Protein AF-A0A521YNW4-F1 (afdb_monomer_lite)

Foldseek 3Di:
DDDDDFPPCLVVPDDCQVQCLDVVSVLVCLVVLLVVLVVCVVVVHQEAEADDLLCRCQVVSVVNHPHHYHYPNLVVLVVVVVVDQADEAEGADPSVQVSVCVSCVVSVNNNRYQGHFYFPDHPVCVPPPVVNRVVRVVVSRVVSPPPPVVPPDPDPDDDDDDDD

Secondary structure (DSSP, 8-state):
-----PPTTTTTTS-HHHHTTSHHHHHHHHHHHHHHHHHHHHTT-S-EEE--TT-TTHHHHHHH-SS-EEEHHHHHHHHHHHH-S-B--EESSTTHHHHHHHHHHHTT-TTTBPPPEEPSS-GGGTTT-HHHHHHHHHHHHHHHTS-GGGGT------------

Radius of gyration: 19.33 Å; chains: 1; bounding box: 38×30×69 Å

Structure (mmCIF, N/CA/C/O backbone):
data_AF-A0A521YNW4-F1
#
_entry.id   AF-A0A521YNW4-F1
#
loop_
_atom_site.group_PDB
_atom_site.id
_atom_site.type_symbol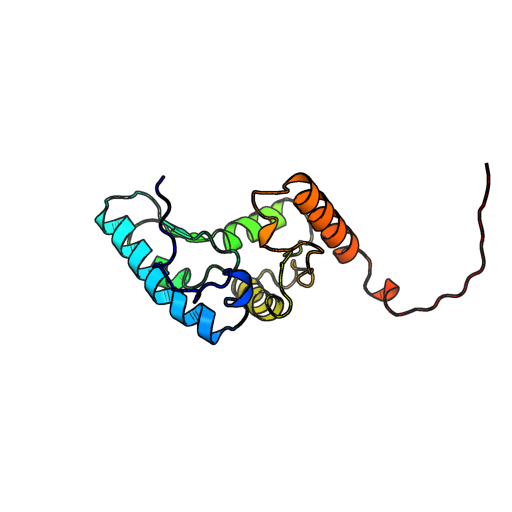
_atom_site.label_atom_id
_atom_site.label_alt_id
_atom_site.label_comp_id
_atom_site.label_asym_id
_atom_site.label_entity_id
_atom_site.label_seq_id
_atom_site.pdbx_PDB_ins_code
_atom_site.Cartn_x
_atom_site.Cartn_y
_atom_site.Cartn_z
_atom_site.occupancy
_atom_site.B_iso_or_equiv
_atom_site.auth_seq_id
_atom_site.auth_comp_id
_atom_site.auth_asym_id
_atom_site.auth_atom_id
_atom_site.pdbx_PDB_model_num
ATOM 1 N N . MET A 1 1 ? 1.686 -19.230 -10.257 1.00 80.75 1 MET A N 1
ATOM 2 C CA . MET A 1 1 ? 1.946 -17.918 -9.631 1.00 80.75 1 MET A CA 1
ATOM 3 C C . MET A 1 1 ? 3.446 -17.736 -9.581 1.00 80.75 1 MET A C 1
ATOM 5 O O . MET A 1 1 ? 4.117 -18.589 -9.013 1.00 80.75 1 MET A O 1
ATOM 9 N N . GLU A 1 2 ? 3.948 -16.686 -10.218 1.00 90.81 2 GLU A N 1
ATOM 10 C CA . GLU A 1 2 ? 5.370 -16.340 -10.241 1.00 90.81 2 GLU A CA 1
ATOM 11 C C . GLU A 1 2 ? 5.574 -15.026 -9.477 1.00 90.81 2 GLU A C 1
ATOM 13 O O . GLU A 1 2 ? 4.693 -14.165 -9.475 1.00 90.81 2 GLU A O 1
ATOM 18 N N . PHE A 1 3 ? 6.700 -14.899 -8.774 1.00 90.00 3 PHE A N 1
ATOM 19 C CA . PHE A 1 3 ? 7.019 -13.718 -7.977 1.00 90.00 3 PHE A CA 1
ATOM 20 C C . PHE A 1 3 ? 8.121 -12.914 -8.657 1.00 90.00 3 PHE A C 1
ATOM 22 O O . PHE A 1 3 ? 9.259 -13.369 -8.749 1.00 90.00 3 PHE A O 1
ATOM 29 N N . PHE A 1 4 ? 7.789 -11.689 -9.058 1.00 90.06 4 PHE A N 1
ATOM 30 C CA . PHE A 1 4 ? 8.745 -10.737 -9.613 1.00 90.06 4 PHE A CA 1
ATOM 31 C C . PHE A 1 4 ? 9.084 -9.682 -8.563 1.00 90.06 4 PHE A C 1
ATOM 33 O O . PHE A 1 4 ? 8.250 -8.858 -8.185 1.00 90.06 4 PHE A O 1
ATOM 40 N N . GLY A 1 5 ? 10.311 -9.753 -8.049 1.00 88.50 5 GLY A N 1
ATOM 41 C CA . GLY A 1 5 ? 10.839 -8.783 -7.098 1.00 88.50 5 GLY A CA 1
ATOM 42 C C . GLY A 1 5 ? 11.343 -7.507 -7.771 1.00 88.50 5 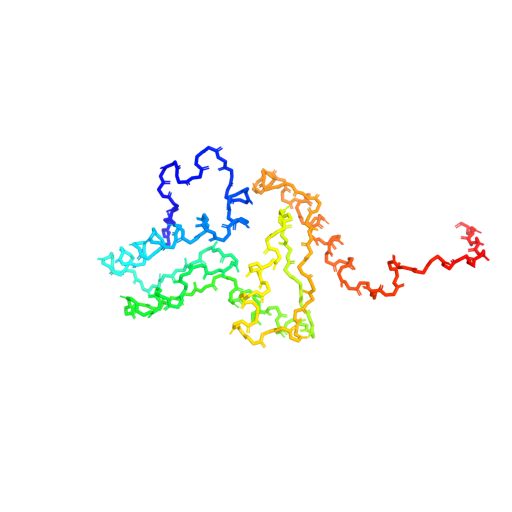GLY A C 1
ATOM 43 O O . GLY A 1 5 ? 11.190 -7.297 -8.976 1.00 88.50 5 GLY A O 1
ATOM 44 N N . MET A 1 6 ? 11.985 -6.659 -6.970 1.00 90.69 6 MET A N 1
ATOM 45 C CA . MET A 1 6 ? 12.767 -5.551 -7.511 1.00 90.69 6 MET A CA 1
ATOM 46 C C . MET A 1 6 ? 14.059 -6.042 -8.161 1.00 90.69 6 MET A C 1
ATOM 48 O O . MET A 1 6 ? 14.580 -7.079 -7.738 1.00 90.69 6 MET A O 1
ATOM 52 N N . PRO A 1 7 ? 14.579 -5.312 -9.168 1.00 89.19 7 PRO A N 1
ATOM 53 C CA . PRO A 1 7 ? 15.899 -5.575 -9.718 1.00 89.19 7 PRO A CA 1
ATOM 54 C C . PRO A 1 7 ? 16.967 -5.710 -8.630 1.00 89.19 7 PRO A C 1
ATOM 56 O O . PRO A 1 7 ? 16.877 -5.145 -7.534 1.00 89.19 7 PRO A O 1
ATOM 59 N N . GLU A 1 8 ? 18.011 -6.469 -8.938 1.00 87.31 8 GLU A N 1
ATOM 60 C CA . GLU A 1 8 ? 19.111 -6.643 -8.002 1.00 87.31 8 GLU A CA 1
ATOM 61 C C . GLU A 1 8 ? 19.770 -5.292 -7.690 1.00 87.31 8 GLU A C 1
ATOM 63 O O . GLU A 1 8 ? 19.963 -4.444 -8.561 1.00 87.31 8 GLU A O 1
ATOM 68 N N . GLY A 1 9 ? 20.077 -5.064 -6.413 1.00 86.81 9 GLY A N 1
ATOM 69 C CA . GLY A 1 9 ? 20.692 -3.818 -5.963 1.00 86.81 9 GLY A CA 1
ATOM 70 C C . GLY A 1 9 ? 19.744 -2.622 -5.828 1.00 86.81 9 GLY A C 1
ATOM 71 O O . GLY A 1 9 ? 20.199 -1.593 -5.331 1.00 86.81 9 GLY A O 1
ATOM 72 N N . SER A 1 10 ? 18.444 -2.734 -6.147 1.00 86.50 10 SER A N 1
ATOM 73 C CA . SER A 1 10 ? 17.484 -1.616 -6.017 1.00 86.50 10 SER A CA 1
ATOM 74 C C . SER A 1 10 ? 17.455 -0.975 -4.625 1.00 86.50 10 SER A C 1
ATOM 76 O O . SER A 1 10 ? 17.204 0.218 -4.497 1.00 86.50 10 SER A O 1
ATOM 78 N N . TYR A 1 11 ? 17.770 -1.738 -3.577 1.00 88.00 11 TYR A N 1
ATOM 79 C CA . TYR A 1 11 ? 17.797 -1.247 -2.197 1.00 88.00 11 TYR A CA 1
ATOM 80 C C . TYR A 1 11 ? 19.207 -0.938 -1.663 1.00 88.00 11 TYR A C 1
ATOM 82 O O . TYR A 1 11 ? 19.368 -0.626 -0.484 1.00 88.00 11 TYR A O 1
ATOM 90 N N . GLY A 1 12 ? 20.252 -1.032 -2.494 1.00 86.44 12 GLY A N 1
ATOM 91 C CA . GLY A 1 12 ? 21.630 -0.708 -2.103 1.00 86.44 12 GLY A CA 1
ATOM 92 C C . GLY A 1 12 ? 22.133 -1.496 -0.886 1.00 86.44 12 GLY A C 1
ATOM 93 O O . GLY A 1 12 ? 22.759 -0.920 -0.000 1.00 86.44 12 GLY A O 1
ATOM 94 N N . GLY A 1 13 ? 21.789 -2.786 -0.799 1.00 84.81 13 GLY A N 1
ATOM 95 C CA . GLY A 1 13 ? 22.158 -3.674 0.313 1.00 84.81 13 GLY A CA 1
ATOM 96 C C . GLY A 1 13 ? 21.328 -3.511 1.592 1.00 84.81 13 GLY A C 1
ATOM 97 O O . GLY A 1 13 ? 21.561 -4.233 2.558 1.00 84.81 13 GLY A O 1
ATOM 98 N N . ARG A 1 14 ? 20.357 -2.590 1.614 1.00 86.12 14 ARG A N 1
ATOM 99 C CA . ARG A 1 14 ? 19.411 -2.415 2.725 1.00 86.12 14 ARG A CA 1
ATOM 100 C C . ARG A 1 14 ? 18.148 -3.241 2.518 1.00 86.12 14 ARG A C 1
ATOM 102 O O . ARG A 1 14 ? 17.863 -3.706 1.414 1.00 86.12 14 ARG A O 1
ATOM 109 N N . VAL A 1 15 ? 17.374 -3.408 3.587 1.00 85.31 15 VAL A N 1
ATOM 110 C CA . VAL A 1 15 ? 16.046 -4.016 3.485 1.00 85.31 15 VAL A CA 1
ATOM 111 C C . VAL A 1 15 ? 15.031 -2.992 2.963 1.00 85.31 15 VAL A C 1
ATOM 113 O O . VAL A 1 15 ? 15.197 -1.792 3.202 1.00 85.31 15 VAL A O 1
ATOM 116 N N . PRO A 1 16 ? 13.955 -3.431 2.281 1.00 86.38 16 PRO A N 1
ATOM 117 C CA . PRO A 1 16 ? 12.948 -2.523 1.737 1.00 86.38 16 PRO A CA 1
ATOM 118 C C . PRO A 1 16 ? 12.403 -1.544 2.780 1.00 86.38 16 PRO A C 1
ATOM 120 O O . PRO A 1 16 ? 12.248 -0.363 2.484 1.00 86.38 16 PRO A O 1
ATOM 123 N N . SER A 1 17 ? 12.177 -2.003 4.016 1.00 84.56 17 SER A N 1
ATOM 124 C CA . SER A 1 17 ? 11.647 -1.173 5.102 1.00 84.56 17 SER A CA 1
ATOM 125 C C . SER A 1 17 ? 12.498 0.054 5.421 1.00 84.56 17 SER A C 1
ATOM 127 O O . SER A 1 17 ? 11.946 1.043 5.881 1.00 84.56 17 SER A O 1
ATOM 129 N N . ASP A 1 18 ? 13.805 0.023 5.160 1.00 86.44 18 ASP A N 1
ATOM 130 C CA . ASP A 1 18 ? 14.713 1.127 5.497 1.00 86.44 18 ASP A CA 1
ATOM 131 C C . ASP A 1 18 ? 14.714 2.229 4.435 1.00 86.44 18 ASP A C 1
ATOM 133 O O . ASP A 1 18 ? 15.183 3.340 4.676 1.00 86.44 18 ASP A O 1
ATOM 137 N N . VAL A 1 19 ? 14.233 1.915 3.232 1.00 88.38 19 VAL A N 1
ATOM 138 C CA . VAL A 1 19 ? 14.325 2.798 2.064 1.00 88.38 19 VAL A CA 1
ATOM 139 C C . VAL A 1 19 ? 12.958 3.277 1.602 1.00 88.38 19 VAL A C 1
ATOM 141 O O . VAL A 1 19 ? 12.817 4.440 1.232 1.00 88.38 19 VAL A O 1
ATOM 144 N N . VAL A 1 20 ? 11.928 2.429 1.679 1.00 86.94 20 VAL A N 1
ATOM 145 C CA . VAL A 1 20 ? 10.573 2.783 1.224 1.00 86.94 20 VAL A CA 1
ATOM 146 C C . VAL A 1 20 ? 9.853 3.750 2.164 1.00 86.94 20 VAL A C 1
ATOM 148 O O . VAL A 1 20 ? 8.797 4.246 1.800 1.00 86.94 20 VAL A O 1
ATOM 151 N N . ILE A 1 21 ? 10.423 4.060 3.335 1.00 89.44 21 ILE A N 1
ATOM 152 C CA . ILE A 1 21 ? 9.948 5.143 4.216 1.00 89.44 21 ILE A CA 1
ATOM 153 C C . ILE A 1 21 ? 10.191 6.538 3.633 1.00 89.44 21 ILE A C 1
ATOM 155 O O . ILE A 1 21 ? 9.587 7.503 4.087 1.00 89.44 21 ILE A O 1
ATOM 159 N N . TYR A 1 22 ? 11.081 6.663 2.644 1.00 90.06 22 TYR A N 1
ATOM 160 C CA . TYR A 1 22 ? 11.347 7.923 1.964 1.00 90.06 22 TYR A CA 1
ATOM 161 C C . TYR A 1 22 ? 10.497 7.994 0.689 1.00 90.06 22 TYR A C 1
ATOM 163 O O . TYR A 1 22 ? 10.766 7.234 -0.247 1.00 90.06 22 TYR A O 1
ATOM 171 N N . PRO A 1 23 ? 9.524 8.923 0.583 1.00 88.19 23 PRO A N 1
ATOM 172 C CA . PRO A 1 23 ? 8.616 8.991 -0.565 1.00 88.19 23 PRO A CA 1
ATOM 173 C C . PRO A 1 23 ? 9.326 9.089 -1.918 1.00 88.19 23 PRO A C 1
ATOM 175 O O . PRO A 1 23 ? 8.896 8.465 -2.883 1.00 88.19 23 PRO A O 1
ATOM 178 N N . TYR A 1 24 ? 10.442 9.822 -1.971 1.00 89.56 24 TYR A N 1
ATOM 179 C CA . TYR A 1 24 ? 11.274 9.924 -3.170 1.00 89.56 24 TYR A CA 1
ATOM 180 C C . TYR A 1 24 ? 11.883 8.577 -3.578 1.00 89.56 24 TYR A C 1
ATOM 182 O O . TYR A 1 24 ? 11.832 8.209 -4.742 1.00 89.56 24 TYR A O 1
ATOM 190 N N . LEU A 1 25 ? 12.437 7.805 -2.638 1.00 89.25 25 LEU A N 1
ATOM 191 C CA . LEU A 1 25 ? 13.017 6.500 -2.974 1.00 89.25 25 LEU A CA 1
ATOM 192 C C . LEU A 1 25 ? 11.932 5.481 -3.328 1.00 89.25 25 LEU A C 1
ATOM 194 O O . LEU A 1 25 ? 12.118 4.674 -4.233 1.00 89.25 25 LEU A O 1
ATOM 198 N N . ALA A 1 26 ? 10.781 5.531 -2.657 1.00 89.06 26 ALA A N 1
ATOM 199 C CA . ALA A 1 26 ? 9.653 4.677 -3.003 1.00 89.06 26 ALA A CA 1
ATOM 200 C C . ALA A 1 26 ? 9.105 4.966 -4.409 1.00 89.06 26 ALA A C 1
ATOM 202 O O . ALA A 1 26 ? 8.739 4.022 -5.108 1.00 89.06 26 ALA A O 1
ATOM 203 N N . SER A 1 27 ? 9.083 6.231 -4.850 1.00 90.19 27 SER A N 1
ATOM 204 C CA . SER A 1 27 ? 8.612 6.575 -6.197 1.00 90.19 27 SER A CA 1
ATOM 205 C C . SER A 1 27 ? 9.543 6.061 -7.299 1.00 90.19 27 SER A C 1
ATOM 207 O O . SER A 1 27 ? 9.057 5.685 -8.363 1.00 90.19 27 SER A O 1
ATOM 209 N N . LEU A 1 28 ? 10.851 5.947 -7.040 1.00 90.56 28 LEU A N 1
ATOM 210 C CA . LEU A 1 28 ? 11.797 5.337 -7.986 1.00 90.56 28 LEU A CA 1
ATOM 211 C C . LEU A 1 28 ? 11.480 3.858 -8.259 1.00 90.56 28 LEU A C 1
ATOM 213 O O . LEU A 1 28 ? 11.703 3.379 -9.368 1.00 90.56 28 LEU A O 1
ATOM 217 N N . HIS A 1 29 ? 10.917 3.139 -7.283 1.00 91.25 29 HIS A N 1
ATOM 218 C CA . HIS A 1 29 ? 10.536 1.734 -7.451 1.00 91.25 29 HIS A CA 1
ATOM 219 C C . HIS A 1 29 ? 9.266 1.543 -8.290 1.00 91.25 29 HIS A C 1
ATOM 221 O O . HIS A 1 29 ? 9.042 0.446 -8.799 1.00 91.25 29 HIS A O 1
ATOM 227 N N . VAL A 1 30 ? 8.446 2.588 -8.463 1.00 94.75 30 VAL A N 1
ATOM 228 C CA . VAL A 1 30 ? 7.183 2.500 -9.216 1.00 94.75 30 VAL A CA 1
ATOM 229 C C . VAL A 1 30 ? 7.435 2.040 -10.647 1.00 94.75 30 VAL A C 1
ATOM 231 O O . VAL A 1 30 ? 6.731 1.158 -11.119 1.00 94.75 30 VAL A O 1
ATOM 234 N N . GLN A 1 31 ? 8.470 2.555 -11.315 1.00 93.75 31 GLN A N 1
ATOM 235 C CA . GLN A 1 31 ? 8.775 2.167 -12.698 1.00 93.75 31 GLN A CA 1
ATOM 236 C C . GLN A 1 31 ? 9.013 0.660 -12.832 1.00 93.75 31 GLN A C 1
ATOM 238 O O . GLN A 1 31 ? 8.391 0.013 -13.664 1.00 93.75 31 GLN A O 1
ATOM 243 N N . SER A 1 32 ? 9.810 0.067 -11.939 1.00 95.00 32 SER A N 1
ATOM 244 C CA . SER A 1 32 ? 10.049 -1.379 -11.965 1.00 95.00 32 SER A CA 1
ATOM 245 C C . SER A 1 32 ? 8.795 -2.206 -11.650 1.00 95.00 32 SER A C 1
ATOM 247 O O . SER A 1 32 ? 8.672 -3.334 -12.120 1.00 95.00 32 SER A O 1
ATOM 249 N N . ILE A 1 33 ? 7.852 -1.670 -10.869 1.00 96.25 33 ILE A N 1
ATOM 250 C CA . ILE A 1 33 ? 6.550 -2.314 -10.634 1.00 96.25 33 ILE A CA 1
ATOM 251 C C . ILE A 1 33 ? 5.699 -2.283 -11.910 1.00 96.25 33 ILE A C 1
ATOM 253 O O . ILE A 1 33 ? 5.097 -3.298 -12.255 1.00 96.25 33 ILE A O 1
ATOM 257 N N . LEU A 1 34 ? 5.679 -1.155 -12.623 1.00 97.50 34 LEU A N 1
ATOM 258 C CA . LEU A 1 34 ? 4.960 -1.009 -13.891 1.00 97.50 34 LEU A CA 1
ATOM 259 C C . LEU A 1 34 ? 5.552 -1.898 -14.991 1.00 97.50 34 LEU A C 1
ATOM 261 O O . LEU A 1 34 ? 4.805 -2.573 -15.696 1.00 97.50 34 LEU A O 1
ATOM 265 N N . ASP A 1 35 ? 6.880 -1.991 -15.071 1.00 97.19 35 ASP A N 1
ATOM 266 C CA . ASP A 1 35 ? 7.564 -2.925 -15.971 1.00 97.19 35 ASP A CA 1
ATOM 267 C C . ASP A 1 35 ? 7.165 -4.377 -15.678 1.00 97.19 35 ASP A C 1
ATOM 269 O O . ASP A 1 35 ? 6.959 -5.172 -16.595 1.00 97.19 35 ASP A O 1
ATOM 273 N N . ASN A 1 36 ? 7.026 -4.739 -14.398 1.00 96.75 36 ASN A N 1
ATOM 274 C CA . ASN A 1 36 ? 6.569 -6.070 -14.006 1.00 96.75 36 ASN A CA 1
ATOM 275 C C . ASN A 1 36 ? 5.098 -6.317 -14.384 1.00 96.75 36 ASN A C 1
ATOM 277 O O . ASN A 1 36 ? 4.767 -7.443 -14.750 1.00 96.75 36 ASN A O 1
ATOM 281 N N . ALA A 1 37 ? 4.235 -5.296 -14.348 1.00 97.88 37 ALA A N 1
ATOM 282 C CA . ALA A 1 37 ? 2.855 -5.409 -14.823 1.00 97.88 37 ALA A CA 1
ATOM 283 C C . ALA A 1 37 ? 2.805 -5.673 -16.339 1.00 97.88 37 ALA A C 1
ATOM 285 O O . ALA A 1 37 ? 2.166 -6.631 -16.770 1.00 97.88 37 ALA A O 1
ATOM 286 N N . LEU A 1 38 ? 3.555 -4.900 -17.134 1.00 98.06 38 LEU A N 1
ATOM 287 C CA . LEU A 1 38 ? 3.677 -5.098 -18.587 1.00 98.06 38 LEU A CA 1
ATOM 288 C C . LEU A 1 38 ? 4.233 -6.482 -18.936 1.00 98.06 38 LEU A C 1
ATOM 290 O O . LEU A 1 38 ? 3.755 -7.146 -19.852 1.00 98.06 38 LEU A O 1
ATOM 294 N N . ARG A 1 39 ? 5.244 -6.947 -18.191 1.00 97.44 39 ARG A N 1
ATOM 295 C CA . ARG A 1 39 ? 5.798 -8.299 -18.358 1.00 97.44 39 ARG A CA 1
ATOM 296 C C . ARG A 1 39 ? 4.778 -9.382 -18.036 1.00 97.44 39 ARG A C 1
ATOM 298 O O . ARG A 1 39 ? 4.763 -10.398 -18.723 1.00 97.44 39 ARG A O 1
ATOM 305 N N . ALA A 1 40 ? 3.951 -9.185 -17.009 1.00 97.62 40 ALA A N 1
ATOM 306 C CA . ALA A 1 40 ? 2.894 -10.129 -16.673 1.00 97.62 40 ALA A CA 1
ATOM 307 C C . ALA A 1 40 ? 1.870 -10.228 -17.817 1.00 97.62 40 ALA A C 1
ATOM 309 O O . ALA A 1 40 ? 1.552 -11.324 -18.270 1.00 97.62 40 ALA A O 1
ATOM 310 N N . GLU A 1 41 ? 1.420 -9.101 -18.359 1.00 98.06 41 GLU A N 1
ATOM 311 C CA . GLU A 1 41 ? 0.519 -9.105 -19.513 1.00 98.06 41 GLU A CA 1
ATOM 312 C C . GLU A 1 41 ? 1.152 -9.772 -20.744 1.00 98.06 41 GLU A C 1
ATOM 314 O O . GLU A 1 41 ? 0.577 -10.700 -21.313 1.00 98.06 41 GLU A O 1
ATOM 319 N N . ALA A 1 42 ? 2.376 -9.381 -21.111 1.00 97.94 42 ALA A N 1
ATOM 320 C CA . ALA A 1 42 ? 3.094 -9.968 -22.243 1.00 97.94 42 ALA A CA 1
ATOM 321 C C . ALA A 1 42 ? 3.371 -11.473 -22.065 1.00 97.94 42 ALA A C 1
ATOM 323 O O . ALA A 1 42 ? 3.460 -12.215 -23.043 1.00 97.94 42 ALA A O 1
ATOM 324 N N . GLY A 1 43 ? 3.501 -11.929 -20.817 1.00 97.06 43 GLY A N 1
ATOM 325 C CA . GLY A 1 43 ? 3.645 -13.336 -20.453 1.00 97.06 43 GLY A CA 1
ATOM 326 C C . GLY A 1 43 ? 2.340 -14.137 -20.484 1.00 97.06 43 GLY A C 1
ATOM 327 O O . GLY A 1 43 ? 2.381 -15.339 -20.233 1.00 97.06 43 GLY A O 1
ATOM 328 N N . GLY A 1 44 ? 1.198 -13.504 -20.779 1.00 97.38 44 GLY A N 1
ATOM 329 C CA . GLY A 1 44 ? -0.112 -14.156 -20.815 1.00 97.38 44 GLY A CA 1
ATOM 330 C C . GLY A 1 44 ? -0.663 -14.513 -19.432 1.00 97.38 44 GLY A C 1
ATOM 331 O O . GLY A 1 44 ? -1.414 -15.477 -19.309 1.00 97.38 44 GLY A O 1
ATOM 332 N N . TYR A 1 45 ? -0.266 -13.782 -18.386 1.00 98.12 45 TYR A N 1
ATOM 333 C CA . TYR A 1 45 ? -0.806 -13.968 -17.039 1.00 98.12 45 TYR A CA 1
ATOM 334 C C . TYR A 1 45 ? -2.238 -13.434 -16.928 1.00 98.12 45 TYR A C 1
ATOM 336 O O . TYR A 1 45 ? -2.545 -12.369 -17.448 1.00 98.12 45 TYR A O 1
ATOM 344 N N . ASP A 1 46 ? -3.097 -14.119 -16.166 1.00 98.06 46 ASP A N 1
ATOM 345 C CA . ASP A 1 46 ? -4.498 -13.704 -16.000 1.00 98.06 46 ASP A CA 1
ATOM 346 C C . ASP A 1 46 ? -4.686 -12.507 -15.052 1.00 98.06 46 ASP A C 1
ATOM 348 O O . ASP A 1 46 ? -5.700 -11.822 -15.126 1.00 98.06 46 ASP A O 1
ATOM 352 N N . VAL A 1 47 ? -3.766 -12.293 -14.102 1.00 97.50 47 VAL A N 1
ATOM 353 C CA . VAL A 1 47 ? -3.874 -11.274 -13.040 1.00 97.50 47 VAL A CA 1
ATOM 354 C C . VAL A 1 47 ? -2.482 -10.822 -12.602 1.00 97.50 47 VAL A C 1
ATOM 356 O O . VAL A 1 47 ? -1.596 -11.651 -12.381 1.00 97.50 47 VAL A O 1
ATOM 359 N N . PHE A 1 48 ? -2.317 -9.520 -12.363 1.00 98.12 48 PHE A N 1
ATOM 360 C CA . PHE A 1 48 ? -1.140 -8.953 -11.705 1.00 98.12 48 PHE A CA 1
ATOM 361 C C . PHE A 1 48 ? -1.455 -8.570 -10.248 1.00 98.12 48 PHE A C 1
ATOM 363 O O . PHE A 1 48 ? -2.368 -7.792 -9.969 1.00 98.12 48 PHE A O 1
ATOM 370 N N . ALA A 1 49 ? -0.698 -9.117 -9.294 1.00 97.38 49 ALA A N 1
ATOM 371 C CA . ALA A 1 49 ? -0.872 -8.849 -7.865 1.00 97.38 49 ALA A CA 1
ATOM 372 C C . ALA A 1 49 ? 0.312 -8.047 -7.307 1.00 97.38 49 ALA A C 1
ATOM 374 O O . ALA A 1 49 ? 1.447 -8.525 -7.274 1.00 97.38 49 ALA A O 1
ATOM 375 N N . LEU A 1 50 ? 0.041 -6.837 -6.819 1.00 96.56 50 LEU A N 1
ATOM 376 C CA . LEU A 1 50 ? 1.038 -5.936 -6.252 1.00 96.56 50 LEU A CA 1
ATOM 377 C C . LEU A 1 50 ? 1.230 -6.236 -4.758 1.00 96.56 50 LEU A C 1
ATOM 379 O O . LEU A 1 50 ? 0.344 -5.998 -3.941 1.00 96.56 50 LEU A O 1
ATOM 383 N N . GLY A 1 51 ? 2.410 -6.740 -4.392 1.00 92.81 51 GLY A N 1
ATOM 384 C CA . GLY A 1 51 ? 2.720 -7.268 -3.054 1.00 92.81 51 GLY A CA 1
ATOM 385 C C . GLY A 1 51 ? 3.210 -6.268 -1.996 1.00 92.81 51 GLY A C 1
ATOM 386 O O . GLY A 1 51 ? 3.944 -6.670 -1.097 1.00 92.81 51 GLY A O 1
ATOM 387 N N . SER A 1 52 ? 2.863 -4.982 -2.078 1.00 91.00 52 SER A N 1
ATOM 388 C CA . SER A 1 52 ? 3.290 -3.960 -1.106 1.00 91.00 52 SER A CA 1
ATOM 389 C C . SER A 1 52 ? 2.087 -3.281 -0.461 1.00 91.00 52 SER A C 1
ATOM 391 O O . SER A 1 52 ? 1.150 -2.907 -1.151 1.00 91.00 52 SER A O 1
ATOM 393 N N . VAL A 1 53 ? 2.113 -3.088 0.863 1.00 91.81 53 VAL A N 1
ATOM 394 C CA . VAL A 1 53 ? 0.968 -2.556 1.639 1.00 91.81 53 VAL A CA 1
ATOM 395 C C . VAL A 1 53 ? 0.587 -1.119 1.274 1.00 91.81 53 VAL A C 1
ATOM 397 O O . VAL A 1 53 ? -0.545 -0.699 1.492 1.00 91.81 53 VAL A O 1
ATOM 400 N N . GLN A 1 54 ? 1.524 -0.356 0.721 1.00 91.88 54 GLN A N 1
ATOM 401 C CA . GLN A 1 54 ? 1.258 1.002 0.262 1.00 91.88 54 GLN A CA 1
ATOM 402 C C . GLN A 1 54 ? 0.614 1.021 -1.139 1.00 91.88 54 GLN A C 1
ATOM 404 O O . GLN A 1 54 ? 0.069 2.042 -1.546 1.00 91.88 54 GLN A O 1
ATOM 409 N N . ASP A 1 55 ? 0.672 -0.094 -1.872 1.00 94.75 55 ASP A N 1
ATOM 410 C CA . ASP A 1 55 ? 0.295 -0.213 -3.285 1.00 94.75 55 ASP A CA 1
ATOM 411 C C . ASP A 1 55 ? 0.895 0.882 -4.205 1.00 94.75 55 ASP A C 1
ATOM 413 O O . ASP A 1 55 ? 0.159 1.579 -4.909 1.00 94.75 55 ASP A O 1
ATOM 417 N N . PRO A 1 56 ? 2.226 1.093 -4.206 1.00 94.38 56 PRO A N 1
ATOM 418 C CA . PRO A 1 56 ? 2.856 2.118 -5.036 1.00 94.38 56 PRO A CA 1
ATOM 419 C C . PRO A 1 56 ? 2.661 1.830 -6.529 1.00 94.38 56 PRO A C 1
ATOM 421 O O . PRO A 1 56 ? 3.062 0.776 -7.014 1.00 94.38 56 PRO A O 1
ATOM 424 N N . GLY A 1 57 ? 2.093 2.788 -7.264 1.00 95.44 57 GLY A N 1
ATOM 425 C CA . GLY A 1 57 ? 1.868 2.647 -8.703 1.00 95.44 57 GLY A CA 1
ATOM 426 C C . GLY A 1 57 ? 0.629 1.831 -9.078 1.00 95.44 57 GLY A C 1
ATOM 427 O O . GLY A 1 57 ? 0.531 1.389 -10.219 1.00 95.44 57 GLY A O 1
ATOM 428 N N . LEU A 1 58 ? -0.282 1.544 -8.138 1.00 97.25 58 LEU A N 1
ATOM 429 C CA . LEU A 1 58 ? -1.419 0.659 -8.404 1.00 97.25 58 LEU A CA 1
ATOM 430 C C . LEU A 1 58 ? -2.365 1.208 -9.471 1.00 97.25 58 LEU A C 1
ATOM 432 O O . LEU A 1 58 ? -2.818 0.464 -10.338 1.00 97.25 58 LEU A O 1
ATOM 436 N N . GLU A 1 59 ? -2.709 2.489 -9.384 1.00 97.19 59 GLU A N 1
ATOM 437 C CA . GLU A 1 59 ? -3.617 3.115 -10.342 1.00 97.19 59 GLU A CA 1
ATOM 438 C C . GLU A 1 59 ? -2.965 3.238 -11.717 1.00 97.19 59 GLU A C 1
ATOM 440 O O . GLU A 1 59 ? -3.613 3.000 -12.732 1.00 97.19 59 GLU A O 1
ATOM 445 N N . GLU A 1 60 ? -1.671 3.534 -11.739 1.00 97.88 60 GLU A N 1
ATOM 446 C CA . GLU A 1 60 ? -0.850 3.565 -12.938 1.00 97.88 60 GLU A CA 1
ATOM 447 C C . GLU A 1 60 ? -0.806 2.178 -13.592 1.00 97.88 60 GLU A C 1
ATOM 449 O O . GLU A 1 60 ? -1.081 2.063 -14.783 1.00 97.88 60 GLU A O 1
ATOM 454 N N . ALA A 1 61 ? -0.574 1.113 -12.818 1.00 98.12 61 ALA A N 1
ATOM 455 C CA . ALA A 1 61 ? -0.588 -0.262 -13.312 1.00 98.12 61 ALA A CA 1
ATOM 456 C C . ALA A 1 61 ? -1.954 -0.637 -13.903 1.00 98.12 61 ALA A C 1
ATOM 458 O O . ALA A 1 61 ? -2.011 -1.153 -15.012 1.00 98.12 61 ALA A O 1
ATOM 459 N N . ARG A 1 62 ? -3.058 -0.308 -13.215 1.00 98.12 62 ARG A N 1
ATOM 460 C CA . ARG A 1 62 ? -4.431 -0.528 -13.719 1.00 98.12 62 ARG A CA 1
ATOM 461 C C . ARG A 1 62 ? -4.721 0.198 -15.028 1.00 98.12 62 ARG A C 1
ATOM 463 O O . ARG A 1 62 ? -5.575 -0.247 -15.778 1.00 98.12 62 ARG A O 1
ATOM 470 N N . SER A 1 63 ? -4.074 1.337 -15.261 1.00 98.19 63 SER A N 1
ATOM 471 C CA . SER A 1 63 ? -4.227 2.094 -16.506 1.00 98.19 63 SER A CA 1
ATOM 472 C C . SER A 1 63 ? -3.332 1.596 -17.641 1.00 98.19 63 SER A C 1
ATOM 474 O O . SER A 1 63 ? -3.553 1.972 -18.788 1.00 98.19 63 SER A O 1
ATOM 476 N N . LEU A 1 64 ? -2.305 0.807 -17.316 1.00 98.12 64 LEU A N 1
ATOM 477 C CA . LEU A 1 64 ? -1.233 0.431 -18.232 1.00 98.12 64 LEU A CA 1
ATOM 478 C C . LEU A 1 64 ? -1.467 -0.922 -18.913 1.00 98.12 64 LEU A C 1
ATOM 480 O O . LEU A 1 64 ? -0.948 -1.121 -20.006 1.00 98.12 64 LEU A O 1
ATOM 484 N N . VAL A 1 65 ? -2.208 -1.829 -18.269 1.00 98.44 65 VAL A N 1
ATOM 485 C CA . VAL A 1 65 ? -2.468 -3.196 -18.749 1.00 98.44 65 VAL A CA 1
ATOM 486 C C . VAL A 1 65 ? -3.966 -3.509 -18.754 1.00 98.44 65 VAL A C 1
ATOM 488 O O . VAL A 1 65 ? -4.720 -2.964 -17.948 1.00 98.44 65 VAL A O 1
ATOM 491 N N . ASP A 1 66 ? -4.382 -4.426 -19.623 1.00 98.44 66 ASP A N 1
ATOM 492 C CA . ASP A 1 66 ? -5.758 -4.912 -19.759 1.00 98.44 66 ASP A CA 1
ATOM 493 C C . ASP A 1 66 ? -6.094 -6.022 -18.745 1.00 98.44 66 ASP A C 1
ATOM 495 O O . ASP A 1 66 ? -7.266 -6.281 -18.447 1.00 98.44 66 ASP A O 1
ATOM 499 N N . ILE A 1 67 ? -5.077 -6.686 -18.185 1.00 98.38 67 ILE A N 1
ATOM 500 C CA . ILE A 1 67 ? -5.275 -7.721 -17.164 1.00 98.38 67 ILE A CA 1
ATOM 501 C C . ILE A 1 67 ? -5.651 -7.103 -15.802 1.00 98.38 67 ILE A C 1
ATOM 503 O O . ILE A 1 67 ? -5.139 -6.046 -15.427 1.00 98.38 67 ILE A O 1
ATOM 507 N N . PRO A 1 68 ? -6.509 -7.758 -14.995 1.00 98.31 68 PRO A N 1
ATOM 508 C CA . PRO A 1 68 ? -6.838 -7.292 -13.654 1.00 98.31 68 PRO A CA 1
ATOM 509 C C . PRO A 1 68 ? -5.604 -7.058 -12.772 1.00 98.31 68 PRO A C 1
ATOM 511 O O . PRO A 1 68 ? -4.746 -7.933 -12.631 1.00 98.31 68 PRO A O 1
ATOM 514 N N . VAL A 1 69 ? -5.570 -5.902 -12.099 1.00 98.44 69 VAL A N 1
ATOM 515 C CA . VAL A 1 69 ? -4.516 -5.547 -11.137 1.00 98.44 69 VAL A CA 1
ATOM 516 C C . VAL A 1 69 ? -5.070 -5.413 -9.715 1.00 98.44 69 VAL A C 1
ATOM 518 O O . VAL A 1 69 ? -5.942 -4.578 -9.432 1.00 98.44 69 VAL A O 1
ATOM 521 N N . VAL A 1 70 ? -4.518 -6.207 -8.794 1.00 97.81 70 VAL A N 1
ATOM 522 C CA . VAL A 1 70 ? -4.927 -6.268 -7.382 1.00 97.81 70 VAL A CA 1
ATOM 523 C C . VAL A 1 70 ? -3.822 -5.729 -6.474 1.00 97.81 70 VAL A C 1
ATOM 525 O O . VAL A 1 70 ? -2.710 -6.251 -6.468 1.00 97.81 70 VAL A O 1
ATOM 528 N N . GLY A 1 71 ? -4.140 -4.710 -5.670 1.00 97.25 71 GLY A N 1
ATOM 529 C CA . GLY A 1 71 ? -3.256 -4.193 -4.623 1.00 97.25 71 GLY A CA 1
ATOM 530 C C . GLY A 1 71 ? -3.424 -4.957 -3.312 1.00 97.25 71 GLY A C 1
ATOM 531 O O . GLY A 1 71 ? -4.539 -5.070 -2.797 1.00 97.25 71 GLY A O 1
ATOM 532 N N . TYR A 1 72 ? -2.329 -5.480 -2.759 1.00 95.75 72 TYR A N 1
ATOM 533 C CA . TYR A 1 72 ? -2.330 -6.161 -1.463 1.00 95.75 72 TYR A CA 1
ATOM 534 C C . TYR A 1 72 ? -2.825 -5.254 -0.327 1.00 95.75 72 TYR A C 1
ATOM 536 O O . TYR A 1 72 ? -3.629 -5.690 0.499 1.00 95.75 72 TYR A O 1
ATOM 544 N N . GLY A 1 73 ? -2.366 -4.002 -0.280 1.00 95.94 73 GLY A N 1
ATOM 545 C CA . GLY A 1 73 ? -2.724 -3.038 0.756 1.00 95.94 73 GLY A CA 1
ATOM 546 C C . GLY A 1 73 ? -4.206 -2.689 0.741 1.00 95.94 73 GLY A C 1
ATOM 547 O O . GLY A 1 73 ? -4.891 -2.825 1.753 1.00 95.94 73 GLY A O 1
ATOM 548 N N . GLU A 1 74 ? -4.708 -2.276 -0.419 1.00 97.50 74 GLU A N 1
ATOM 549 C CA . GLU A 1 74 ? -6.115 -1.967 -0.681 1.00 97.50 74 GLU A CA 1
ATOM 550 C C . GLU A 1 74 ? -7.020 -3.138 -0.305 1.00 97.50 74 GLU A C 1
ATOM 552 O O . GLU A 1 74 ? -7.951 -2.970 0.488 1.00 97.50 74 GLU A O 1
ATOM 557 N N . ALA A 1 75 ? -6.707 -4.338 -0.804 1.00 97.88 75 ALA A N 1
ATOM 558 C CA . ALA A 1 75 ? -7.470 -5.538 -0.492 1.00 97.88 75 ALA A CA 1
ATOM 559 C C . ALA A 1 75 ? -7.472 -5.826 1.018 1.00 97.88 75 ALA A C 1
ATOM 561 O O . ALA A 1 75 ? -8.531 -6.080 1.596 1.00 97.88 75 ALA A O 1
ATOM 562 N N . ALA A 1 76 ? -6.314 -5.732 1.681 1.00 96.94 76 ALA A N 1
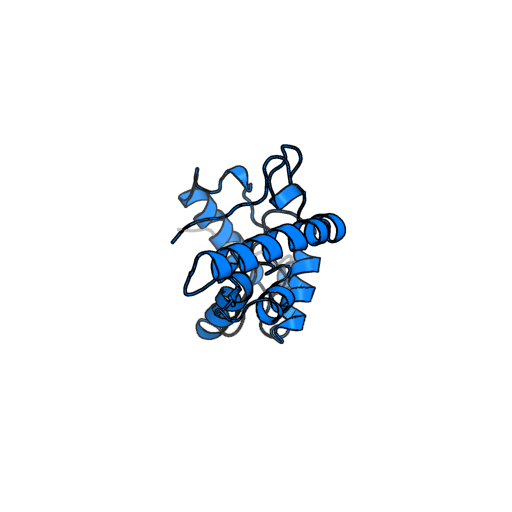ATOM 563 C CA . ALA A 1 76 ? -6.197 -5.963 3.118 1.00 96.94 76 ALA A CA 1
ATOM 564 C C . ALA A 1 76 ? -6.995 -4.941 3.945 1.00 96.94 76 ALA A C 1
ATOM 566 O O . ALA A 1 76 ? -7.663 -5.317 4.910 1.00 96.94 76 ALA A O 1
ATOM 567 N N . MET A 1 77 ? -6.967 -3.660 3.570 1.00 97.19 77 MET A N 1
ATOM 568 C CA . MET A 1 77 ? -7.702 -2.603 4.270 1.00 97.19 77 MET A CA 1
ATOM 569 C C . MET A 1 77 ? -9.218 -2.735 4.089 1.00 97.19 77 MET A C 1
ATOM 571 O O . MET A 1 77 ? -9.965 -2.620 5.067 1.00 97.19 77 MET A O 1
ATOM 575 N N . HIS A 1 78 ? -9.692 -3.047 2.879 1.00 97.12 78 HIS A N 1
ATOM 576 C CA . HIS A 1 78 ? -11.111 -3.331 2.650 1.00 97.12 78 HIS A CA 1
ATOM 577 C C . HIS A 1 78 ? -11.567 -4.583 3.395 1.00 97.12 78 HIS A C 1
ATOM 579 O O . HIS A 1 78 ? -12.610 -4.562 4.049 1.00 97.12 78 HIS A O 1
ATOM 585 N N . PHE A 1 79 ? -10.762 -5.646 3.381 1.00 97.62 79 PHE A N 1
ATOM 586 C CA . PHE A 1 79 ? -11.057 -6.855 4.139 1.00 97.62 79 PHE A CA 1
ATOM 587 C C . PHE A 1 79 ? -11.122 -6.581 5.649 1.00 97.62 79 PHE A C 1
ATOM 589 O O . PHE A 1 79 ? -12.048 -7.030 6.324 1.00 97.62 79 PHE A O 1
ATOM 596 N N . ALA A 1 80 ? -10.214 -5.762 6.190 1.00 95.94 80 ALA A N 1
ATOM 597 C CA . ALA A 1 80 ? -10.252 -5.355 7.593 1.00 95.94 80 ALA A CA 1
ATOM 598 C C . ALA A 1 80 ? -11.542 -4.592 7.955 1.00 95.94 80 ALA A C 1
ATOM 600 O O . ALA A 1 80 ? -12.060 -4.750 9.063 1.00 95.94 80 ALA A O 1
ATOM 601 N N . CYS A 1 81 ? -12.107 -3.821 7.020 1.00 95.69 81 CYS A N 1
ATOM 602 C CA . CYS A 1 81 ? -13.382 -3.126 7.214 1.00 95.69 81 CYS A CA 1
ATOM 603 C C . CYS A 1 81 ? -14.591 -4.069 7.308 1.00 95.69 81 CYS A C 1
ATOM 605 O O . CYS A 1 81 ? -15.602 -3.670 7.894 1.00 95.69 81 CYS A O 1
ATOM 607 N N . LEU A 1 82 ? -14.495 -5.290 6.769 1.00 96.38 82 LEU A N 1
ATOM 608 C CA . LEU A 1 82 ? -15.516 -6.333 6.933 1.00 96.38 82 LEU A CA 1
ATOM 609 C C . LEU A 1 82 ? -15.472 -6.960 8.333 1.00 96.38 82 LEU A C 1
ATOM 611 O O . LEU A 1 82 ? -16.492 -7.412 8.842 1.00 96.38 82 LEU A O 1
ATOM 615 N N . LEU A 1 83 ? -14.295 -6.981 8.965 1.00 95.19 83 LEU A N 1
ATOM 616 C CA . LEU A 1 83 ? -14.065 -7.665 10.239 1.00 95.19 83 LEU A CA 1
ATOM 617 C C . LEU A 1 83 ? -14.300 -6.784 11.475 1.00 95.19 83 LEU A C 1
ATOM 619 O O . LEU A 1 83 ? -14.400 -7.303 12.587 1.00 95.19 83 LEU A O 1
ATOM 623 N N . GLY A 1 84 ? -14.365 -5.460 11.324 1.00 90.94 84 GLY A N 1
ATOM 62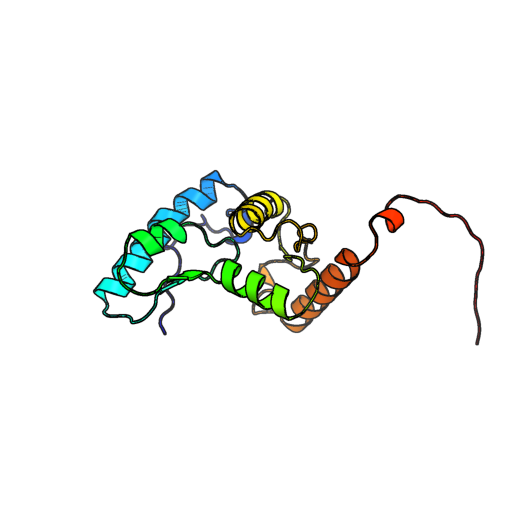4 C CA . GLY A 1 84 ? -14.548 -4.563 12.462 1.00 90.94 84 GLY A CA 1
ATOM 625 C C . GLY A 1 84 ? -14.845 -3.114 12.095 1.00 90.94 84 GLY A C 1
ATOM 626 O O . GLY A 1 84 ? -14.649 -2.669 10.966 1.00 90.94 84 GLY A O 1
ATOM 627 N N . SER A 1 85 ? -15.299 -2.342 13.085 1.00 90.88 85 SER A N 1
ATOM 628 C CA . SER A 1 85 ? -15.649 -0.926 12.908 1.00 90.88 85 SER A CA 1
ATOM 629 C C . SER A 1 85 ? -14.442 -0.032 12.623 1.00 90.88 85 SER A C 1
ATOM 631 O O . SER A 1 85 ? -14.601 0.996 11.974 1.00 90.88 85 SER A O 1
ATOM 633 N N . ARG A 1 86 ? -13.238 -0.412 13.061 1.00 94.06 86 ARG A N 1
ATOM 634 C CA . ARG A 1 86 ? -11.982 0.293 12.774 1.00 94.06 86 ARG A CA 1
ATOM 635 C C . ARG A 1 86 ? -10.829 -0.693 12.591 1.00 94.06 86 ARG A C 1
ATOM 637 O O . ARG A 1 86 ? -10.870 -1.788 13.152 1.00 94.06 86 ARG A O 1
ATOM 644 N N . PHE A 1 87 ? -9.792 -0.291 11.864 1.00 95.00 87 PHE A N 1
ATOM 645 C CA . PHE A 1 87 ? -8.568 -1.072 11.656 1.00 95.00 87 PHE A CA 1
ATOM 646 C C . PHE A 1 87 ? -7.319 -0.217 11.890 1.00 95.00 87 PHE A C 1
ATOM 648 O O . PHE A 1 87 ? -7.407 1.002 11.928 1.00 95.00 87 PHE A O 1
ATOM 655 N N . ALA A 1 88 ? -6.156 -0.845 12.056 1.00 94.12 88 ALA A N 1
ATOM 656 C CA . ALA A 1 88 ? -4.867 -0.158 12.130 1.00 94.12 88 ALA A CA 1
ATOM 657 C C . ALA A 1 88 ? -3.860 -0.885 11.237 1.00 94.12 88 ALA A C 1
ATOM 659 O O . ALA A 1 88 ? -3.835 -2.118 11.225 1.00 94.12 88 ALA A O 1
ATOM 660 N N . VAL A 1 89 ? -3.022 -0.133 10.527 1.00 93.31 89 VAL A N 1
ATOM 661 C CA . VAL A 1 89 ? -1.863 -0.684 9.813 1.00 93.31 89 VAL A CA 1
ATOM 662 C C . VAL A 1 89 ? -0.711 -0.821 10.805 1.00 93.31 89 VAL A C 1
ATOM 664 O O . VAL A 1 89 ? -0.515 0.056 11.643 1.00 93.31 89 VAL A O 1
ATOM 667 N N . ILE A 1 90 ? 0.032 -1.927 10.739 1.00 91.56 90 ILE A N 1
ATOM 668 C CA . ILE A 1 90 ? 1.205 -2.160 11.588 1.00 91.56 90 ILE A CA 1
ATOM 669 C C . ILE A 1 90 ? 2.457 -2.101 10.713 1.00 91.56 90 ILE A C 1
ATOM 671 O O . ILE A 1 90 ? 2.591 -2.893 9.782 1.00 91.56 90 ILE A O 1
ATOM 675 N N . ALA A 1 91 ? 3.362 -1.175 11.017 1.00 89.62 91 ALA A N 1
ATOM 676 C CA . ALA A 1 91 ? 4.580 -0.916 10.254 1.00 89.62 91 ALA A CA 1
ATOM 677 C C . ALA A 1 91 ? 5.843 -1.232 11.068 1.00 89.62 91 ALA A C 1
ATOM 679 O O . ALA A 1 91 ? 5.824 -1.204 12.297 1.00 89.62 91 ALA A O 1
ATOM 680 N N . PHE A 1 92 ? 6.950 -1.524 10.383 1.00 86.62 92 PHE A N 1
ATOM 681 C CA . PHE A 1 92 ? 8.238 -1.830 11.021 1.00 86.62 92 PHE A CA 1
ATOM 682 C C . PHE A 1 92 ? 9.052 -0.581 11.369 1.00 86.62 92 PHE A C 1
ATOM 684 O O . PHE A 1 92 ? 9.740 -0.565 12.382 1.00 86.62 92 PHE A O 1
ATOM 691 N N . GLN A 1 93 ? 8.977 0.457 10.536 1.00 85.12 93 GLN A N 1
ATOM 692 C CA . GLN A 1 93 ? 9.822 1.646 10.639 1.00 85.12 93 GLN A CA 1
ATOM 693 C C . GLN A 1 93 ? 8.982 2.903 10.860 1.00 85.12 93 GLN A C 1
ATOM 695 O O . GLN A 1 93 ? 7.882 3.040 10.317 1.00 85.12 93 GLN A O 1
ATOM 700 N N . ALA A 1 94 ? 9.519 3.829 11.655 1.00 83.69 94 ALA A N 1
ATOM 701 C CA . ALA A 1 94 ? 8.944 5.159 11.821 1.00 83.69 94 ALA A CA 1
ATOM 702 C C . ALA A 1 94 ? 9.019 5.950 10.501 1.00 83.69 94 ALA A C 1
ATOM 704 O O . ALA A 1 94 ? 9.955 5.774 9.724 1.00 83.69 94 ALA A O 1
ATOM 705 N N . GLY A 1 95 ? 8.033 6.813 10.238 1.00 84.44 95 GLY A N 1
ATOM 706 C CA . GLY A 1 95 ? 7.931 7.588 8.994 1.00 84.44 95 GLY A CA 1
ATOM 707 C C . GLY A 1 95 ? 7.139 6.895 7.880 1.00 84.44 95 GLY A C 1
ATOM 708 O O . GLY A 1 95 ? 6.695 7.553 6.942 1.00 84.44 95 GLY A O 1
ATOM 709 N N . PHE A 1 96 ? 6.889 5.586 7.995 1.00 88.50 96 PHE A N 1
ATOM 710 C CA . PHE A 1 96 ? 6.013 4.870 7.060 1.00 88.50 96 PHE A CA 1
ATOM 711 C C . PHE A 1 96 ? 4.533 5.279 7.192 1.00 88.50 96 PHE A C 1
ATOM 713 O O . PHE A 1 96 ? 3.748 5.143 6.253 1.00 88.50 96 PHE A O 1
ATOM 720 N N . ASP A 1 97 ? 4.153 5.794 8.359 1.00 89.88 97 ASP A N 1
ATOM 721 C CA . ASP A 1 97 ? 2.817 6.287 8.689 1.00 89.88 97 ASP A CA 1
ATOM 722 C C . ASP A 1 97 ? 2.341 7.372 7.721 1.00 89.88 97 ASP A C 1
ATOM 724 O O . ASP A 1 97 ? 1.222 7.281 7.226 1.00 89.88 97 ASP A O 1
ATOM 728 N N . GLN A 1 98 ? 3.208 8.316 7.348 1.00 88.50 98 GLN A N 1
ATOM 729 C CA . GLN A 1 98 ? 2.862 9.395 6.413 1.00 88.50 98 GLN A CA 1
ATOM 730 C C . GLN A 1 98 ? 2.356 8.862 5.066 1.00 88.50 98 GLN A C 1
ATOM 732 O O . GLN A 1 98 ? 1.373 9.343 4.502 1.00 88.50 98 GLN A O 1
ATOM 737 N N . MET A 1 99 ? 3.033 7.844 4.542 1.00 89.81 99 MET A N 1
ATOM 738 C CA . MET A 1 99 ? 2.701 7.222 3.262 1.00 89.81 99 MET A CA 1
ATOM 739 C C . MET A 1 99 ? 1.431 6.382 3.351 1.00 89.81 99 MET A C 1
ATOM 741 O O . MET A 1 99 ? 0.620 6.389 2.420 1.00 89.81 99 MET A O 1
ATOM 745 N N . MET A 1 100 ? 1.230 5.706 4.481 1.00 94.25 100 MET A N 1
ATOM 746 C CA . MET A 1 100 ? -0.007 4.979 4.736 1.00 94.25 100 MET A CA 1
ATOM 747 C C . MET A 1 100 ? -1.197 5.916 4.904 1.00 94.25 100 MET A C 1
ATOM 749 O O . MET A 1 100 ? -2.249 5.625 4.344 1.00 94.25 100 MET A O 1
ATOM 753 N N . ASP A 1 101 ? -1.042 7.057 5.571 1.00 93.44 101 ASP A N 1
ATOM 754 C CA . ASP A 1 101 ? -2.107 8.048 5.733 1.00 93.44 101 ASP A CA 1
ATOM 755 C C . ASP A 1 101 ? -2.585 8.579 4.374 1.00 93.44 101 ASP A C 1
ATOM 757 O O . ASP A 1 101 ? -3.790 8.673 4.124 1.00 93.44 101 ASP A O 1
ATOM 761 N N . LEU A 1 102 ? -1.655 8.853 3.449 1.00 93.19 102 LEU A N 1
ATOM 762 C CA . LEU A 1 102 ? -1.988 9.238 2.074 1.00 93.19 102 LEU A CA 1
ATOM 763 C C . LEU A 1 102 ? -2.759 8.134 1.344 1.00 93.19 102 LEU A C 1
ATOM 765 O O . LEU A 1 102 ? -3.774 8.413 0.698 1.00 93.19 102 LEU A O 1
ATOM 769 N N . ARG A 1 103 ? -2.309 6.879 1.464 1.00 95.31 103 ARG A N 1
ATOM 770 C CA . ARG A 1 103 ? -2.963 5.732 0.825 1.00 95.31 103 ARG A CA 1
ATOM 771 C C . ARG A 1 103 ? -4.367 5.500 1.385 1.00 95.31 103 ARG A C 1
ATOM 773 O O . ARG A 1 103 ? -5.325 5.411 0.623 1.00 95.31 103 ARG A O 1
ATOM 780 N N . ILE A 1 104 ? -4.504 5.475 2.708 1.00 97.12 104 ILE A N 1
ATOM 781 C CA . ILE A 1 104 ? -5.773 5.320 3.431 1.00 97.12 104 ILE A CA 1
ATOM 782 C C . ILE A 1 104 ? -6.758 6.424 3.037 1.00 97.12 104 ILE A C 1
ATOM 784 O O . ILE A 1 104 ? -7.937 6.150 2.798 1.00 97.12 104 ILE A O 1
ATOM 788 N N . LYS A 1 105 ? -6.280 7.670 2.938 1.00 96.81 105 LYS A N 1
ATOM 789 C CA . LYS A 1 105 ? -7.099 8.803 2.503 1.00 96.81 105 LYS A CA 1
ATOM 790 C C . LYS A 1 105 ? -7.580 8.631 1.062 1.00 96.81 105 LYS A C 1
ATOM 792 O O . LYS A 1 105 ? -8.760 8.856 0.808 1.00 96.81 105 LYS A O 1
ATOM 797 N N . LYS A 1 106 ? -6.708 8.199 0.142 1.00 96.25 106 LYS A N 1
ATOM 798 C CA . LYS A 1 106 ? -7.064 7.934 -1.267 1.00 96.25 106 LYS A CA 1
ATOM 799 C C . LYS A 1 106 ? -8.146 6.855 -1.396 1.00 96.25 106 LYS A C 1
ATOM 801 O O . LYS A 1 106 ? -9.018 6.978 -2.245 1.00 96.25 106 LYS A O 1
ATOM 806 N N . LEU A 1 107 ? -8.129 5.856 -0.513 1.00 96.94 107 LEU A N 1
ATOM 807 C CA . LEU A 1 107 ? -9.128 4.782 -0.455 1.00 96.94 107 LEU A CA 1
ATOM 808 C C . LEU A 1 107 ? -10.444 5.178 0.241 1.00 96.94 107 LEU A C 1
ATOM 810 O O . LEU A 1 107 ? -11.357 4.362 0.335 1.00 96.94 107 LEU A O 1
ATOM 814 N N . GLY A 1 108 ? -10.556 6.400 0.776 1.00 97.19 108 GLY A N 1
ATOM 815 C CA . GLY A 1 108 ? -11.745 6.832 1.520 1.00 97.19 108 GLY A CA 1
ATOM 816 C C . GLY A 1 108 ? -11.917 6.130 2.873 1.00 97.19 108 GLY A C 1
ATOM 817 O O . GLY A 1 108 ? -13.015 6.098 3.421 1.00 97.19 108 GLY A O 1
ATOM 818 N N . LEU A 1 109 ? -10.843 5.566 3.433 1.00 97.38 109 LEU A N 1
ATOM 819 C CA . LEU A 1 109 ? -10.885 4.768 4.665 1.00 97.38 109 LEU A CA 1
ATOM 820 C C . LEU A 1 109 ? -10.430 5.538 5.912 1.00 97.38 109 LEU A C 1
ATOM 822 O O . LEU A 1 109 ? -10.311 4.947 6.984 1.00 97.38 109 LEU A O 1
ATOM 826 N N . ALA A 1 110 ? -10.204 6.850 5.803 1.00 96.19 110 ALA A N 1
ATOM 827 C CA . ALA A 1 110 ? -9.648 7.676 6.879 1.00 96.19 110 ALA A CA 1
ATOM 828 C C . ALA A 1 110 ? -10.447 7.602 8.194 1.00 96.19 110 ALA A C 1
ATOM 830 O O . ALA A 1 110 ? -9.857 7.534 9.265 1.00 96.19 110 ALA A O 1
ATOM 831 N N . GLU A 1 111 ? -11.781 7.542 8.141 1.00 95.50 111 GLU A N 1
ATOM 832 C CA . GLU A 1 111 ? -12.615 7.450 9.353 1.00 95.50 111 GLU A CA 1
ATOM 833 C C . GLU A 1 111 ? -12.592 6.060 10.010 1.00 95.50 111 GLU A C 1
ATOM 835 O O . GLU A 1 111 ? -12.887 5.904 11.201 1.00 95.50 111 GLU A O 1
ATOM 840 N N . ARG A 1 112 ? -12.238 5.035 9.228 1.00 95.25 112 ARG A N 1
ATOM 841 C CA . ARG A 1 112 ? -12.145 3.634 9.657 1.00 95.25 112 ARG A CA 1
ATOM 842 C C . ARG A 1 112 ? -10.738 3.289 10.140 1.00 95.25 112 ARG A C 1
ATOM 844 O O . ARG A 1 112 ? -10.589 2.375 10.951 1.00 95.25 112 ARG A O 1
ATOM 851 N N . ALA A 1 113 ? -9.723 4.004 9.671 1.00 96.00 113 ALA A N 1
ATOM 852 C CA . ALA A 1 113 ? -8.344 3.799 10.068 1.00 96.00 113 ALA A CA 1
ATOM 853 C C . ALA A 1 113 ? -8.033 4.473 11.413 1.00 96.00 113 ALA A C 1
ATOM 855 O O . ALA A 1 113 ? -8.342 5.635 11.660 1.00 96.00 113 ALA A O 1
ATOM 856 N N . LEU A 1 114 ? -7.400 3.717 12.298 1.00 95.25 114 LEU A N 1
ATOM 857 C CA . LEU A 1 114 ? -6.663 4.224 13.446 1.00 95.25 114 LEU A CA 1
ATOM 858 C C . LEU A 1 114 ? -5.248 4.617 12.995 1.00 95.25 114 LEU A C 1
ATOM 860 O O . LEU A 1 114 ? -4.789 4.110 11.966 1.00 95.25 114 LEU A O 1
ATOM 864 N N . PRO A 1 115 ? -4.530 5.445 13.777 1.00 92.25 115 PRO A N 1
ATOM 865 C CA . PRO A 1 115 ? -3.136 5.762 13.492 1.00 92.25 115 PRO A CA 1
ATOM 866 C C . PRO A 1 115 ? -2.295 4.502 13.263 1.00 92.25 115 PRO A C 1
ATOM 868 O O . PRO A 1 115 ? -2.450 3.501 13.976 1.00 92.25 115 PRO A O 1
ATOM 871 N N . THR A 1 116 ? -1.401 4.565 12.275 1.00 91.88 116 THR A N 1
ATOM 872 C CA . THR A 1 116 ? -0.465 3.480 11.968 1.00 91.88 116 THR A CA 1
ATOM 873 C C . THR A 1 116 ? 0.360 3.147 13.212 1.00 91.88 116 THR A C 1
ATOM 875 O O . THR A 1 116 ? 0.976 4.016 13.827 1.00 91.88 116 THR A O 1
ATOM 878 N N . ALA A 1 117 ? 0.354 1.878 13.613 1.00 91.38 117 ALA A N 1
ATOM 879 C CA . ALA A 1 117 ? 1.058 1.406 14.794 1.00 91.38 117 ALA A CA 1
ATOM 880 C C . ALA A 1 117 ? 2.445 0.882 14.417 1.00 91.38 117 ALA A C 1
ATOM 882 O O . ALA A 1 117 ? 2.601 0.152 13.440 1.00 91.38 117 ALA A O 1
ATOM 883 N N . LEU A 1 118 ? 3.448 1.189 15.235 1.00 87.94 118 LEU A N 1
ATOM 884 C CA . LEU A 1 118 ? 4.777 0.615 15.067 1.00 87.94 118 LEU A CA 1
ATOM 885 C C . LEU A 1 118 ? 4.861 -0.764 15.719 1.00 87.94 118 LEU A C 1
ATOM 887 O O . LEU A 1 118 ? 4.314 -1.025 16.799 1.00 87.94 118 LEU A O 1
ATOM 891 N N . MET A 1 119 ? 5.536 -1.666 15.026 1.00 84.44 119 MET A N 1
ATOM 892 C CA . MET A 1 119 ? 5.811 -3.011 15.485 1.00 84.44 119 MET A CA 1
ATOM 893 C C . MET A 1 119 ? 7.051 -3.018 16.375 1.00 84.44 119 MET A C 1
ATOM 895 O O . MET A 1 119 ? 8.088 -2.474 16.019 1.00 84.44 119 MET A O 1
ATOM 899 N N . GLU A 1 120 ? 6.982 -3.721 17.504 1.00 80.31 120 GLU A N 1
ATOM 900 C CA . GLU A 1 120 ? 8.159 -4.021 18.333 1.00 80.31 120 GLU A CA 1
ATOM 901 C C . GLU A 1 120 ? 8.931 -5.244 17.781 1.00 80.31 120 GLU A C 1
ATOM 903 O O . GLU A 1 120 ? 9.232 -6.198 18.502 1.00 80.31 120 GLU A O 1
ATOM 908 N N . ALA A 1 121 ? 9.198 -5.258 16.472 1.00 80.75 121 ALA A N 1
ATOM 909 C CA . ALA A 1 121 ? 9.993 -6.275 15.783 1.00 80.75 121 ALA A CA 1
ATOM 910 C C . ALA A 1 121 ? 10.698 -5.675 14.563 1.00 80.75 121 ALA A C 1
ATOM 912 O O . ALA A 1 121 ? 10.239 -4.674 14.020 1.00 80.75 121 ALA A O 1
ATOM 913 N N . ASP A 1 122 ? 11.789 -6.307 14.138 1.00 79.62 122 ASP A N 1
ATOM 914 C CA . ASP A 1 122 ? 12.553 -5.889 12.971 1.00 79.62 122 ASP A CA 1
ATOM 915 C C . ASP A 1 122 ? 12.012 -6.577 11.711 1.00 79.62 122 ASP A C 1
ATOM 917 O O . ASP A 1 122 ? 11.452 -7.677 11.767 1.00 79.62 122 ASP A O 1
ATOM 921 N N . PHE A 1 123 ? 12.193 -5.951 10.551 1.00 78.62 123 PHE A N 1
ATOM 922 C CA . PHE A 1 123 ? 11.852 -6.574 9.277 1.00 78.62 123 PHE A CA 1
ATOM 923 C C . PHE A 1 123 ? 12.652 -7.868 9.039 1.00 78.62 123 PHE A C 1
ATOM 925 O O . PHE A 1 123 ? 12.135 -8.821 8.461 1.00 78.62 123 PHE A O 1
ATOM 932 N N . ALA A 1 124 ? 13.879 -7.962 9.555 1.00 78.81 124 ALA A N 1
ATOM 933 C CA . ALA A 1 124 ? 14.710 -9.161 9.495 1.00 78.81 124 ALA A CA 1
ATOM 934 C C . ALA A 1 124 ? 14.094 -10.382 10.203 1.00 78.81 124 ALA A C 1
ATOM 936 O O . ALA A 1 124 ? 14.502 -11.515 9.928 1.00 78.81 124 ALA A O 1
ATOM 937 N N . ASP A 1 125 ? 13.119 -10.177 11.097 1.00 78.50 125 ASP A N 1
ATOM 938 C CA . ASP A 1 125 ? 12.383 -11.255 11.759 1.00 78.50 125 ASP A CA 1
ATOM 939 C C . ASP A 1 125 ? 11.358 -11.931 10.830 1.00 78.50 125 ASP A C 1
ATOM 941 O O . ASP A 1 125 ? 10.899 -13.044 11.122 1.00 78.50 125 ASP A O 1
ATOM 945 N N . VAL A 1 126 ? 10.987 -11.284 9.717 1.00 79.88 126 VAL A N 1
ATOM 946 C CA . VAL A 1 126 ? 10.024 -11.810 8.740 1.00 79.88 126 VAL A CA 1
ATOM 947 C C . VAL A 1 126 ? 10.553 -13.118 8.151 1.00 79.88 126 VAL A C 1
ATOM 949 O O . VAL A 1 126 ? 11.700 -13.224 7.728 1.00 79.88 126 VAL A O 1
ATOM 952 N N . GLY A 1 127 ? 9.727 -14.166 8.196 1.00 78.19 127 GLY A N 1
ATOM 953 C CA . GLY A 1 127 ? 10.091 -15.523 7.771 1.00 78.19 127 GLY A CA 1
ATOM 954 C C . GLY A 1 127 ? 10.959 -16.309 8.765 1.00 78.19 127 GLY A C 1
ATOM 955 O O . GLY A 1 127 ? 10.882 -17.533 8.784 1.00 78.19 127 GLY A O 1
ATOM 956 N N . LYS A 1 128 ? 11.723 -15.641 9.641 1.00 82.12 128 LYS A N 1
ATOM 957 C CA . LYS A 1 128 ? 12.629 -16.297 10.606 1.00 82.12 128 LYS A CA 1
ATOM 958 C C . LYS A 1 128 ? 11.993 -16.547 11.972 1.00 82.12 128 LYS A C 1
ATOM 960 O O . LYS A 1 128 ? 12.261 -17.567 12.599 1.00 82.12 128 LYS A O 1
ATOM 965 N N . ALA A 1 129 ? 11.145 -15.633 12.444 1.00 81.50 129 ALA A N 1
ATOM 966 C CA . ALA A 1 129 ? 10.563 -15.689 13.786 1.00 81.50 129 ALA A CA 1
ATOM 967 C C . ALA A 1 129 ? 9.041 -15.421 13.781 1.00 81.50 129 ALA A C 1
ATOM 969 O O . ALA A 1 129 ? 8.567 -14.487 14.438 1.00 81.50 129 ALA A O 1
ATOM 970 N N . PRO A 1 130 ? 8.230 -16.258 13.103 1.00 80.69 130 PRO A N 1
ATOM 971 C CA . PRO A 1 130 ? 6.804 -15.994 12.878 1.00 80.69 130 PRO A CA 1
ATOM 972 C C . PRO A 1 130 ? 5.995 -15.848 14.175 1.00 80.69 130 PRO 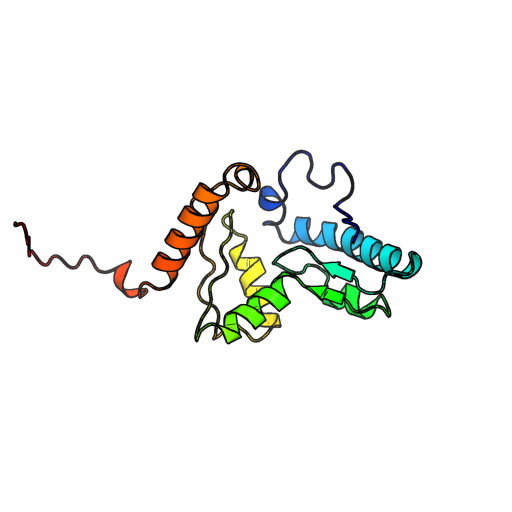A C 1
ATOM 974 O O . PRO A 1 130 ? 5.123 -14.988 14.273 1.00 80.69 130 PRO A O 1
ATOM 977 N N . ARG A 1 131 ? 6.316 -16.629 15.219 1.00 83.31 131 ARG A N 1
ATOM 978 C CA . ARG A 1 131 ? 5.641 -16.524 16.529 1.00 83.31 131 ARG A CA 1
ATOM 979 C C . ARG A 1 131 ? 5.937 -15.195 17.227 1.00 83.31 131 ARG A C 1
ATOM 981 O O . ARG A 1 131 ? 5.052 -14.633 17.871 1.00 83.31 131 ARG A O 1
ATOM 988 N N . ARG A 1 132 ? 7.172 -14.696 17.109 1.00 78.38 132 ARG A N 1
ATOM 989 C CA . ARG A 1 132 ? 7.582 -13.409 17.686 1.00 78.38 132 ARG A CA 1
ATOM 990 C C . ARG A 1 132 ? 6.878 -12.265 16.968 1.00 78.38 132 ARG A C 1
ATOM 992 O O . ARG A 1 132 ? 6.302 -11.415 17.638 1.00 78.38 132 ARG A O 1
ATOM 999 N N . LEU A 1 133 ? 6.856 -12.311 15.638 1.00 81.69 133 LEU A N 1
ATOM 1000 C CA . LEU A 1 133 ? 6.132 -11.364 14.794 1.00 81.69 133 LEU A CA 1
ATOM 1001 C C . LEU A 1 133 ? 4.650 -11.317 15.156 1.00 81.69 133 LEU A C 1
ATOM 1003 O O . LEU A 1 133 ? 4.148 -10.258 15.509 1.00 81.69 133 LEU A O 1
ATOM 1007 N N . PHE A 1 134 ? 3.983 -12.471 15.214 1.00 83.19 134 PHE A N 1
ATOM 1008 C CA . PHE A 1 134 ? 2.577 -12.545 15.611 1.00 83.19 134 PHE A CA 1
ATOM 1009 C C . PHE A 1 134 ? 2.326 -11.934 16.999 1.00 83.19 134 PHE A C 1
ATOM 1011 O O . PHE A 1 134 ? 1.385 -11.160 17.196 1.00 83.19 134 PHE A O 1
ATOM 1018 N N . ARG A 1 135 ? 3.192 -12.231 17.978 1.00 82.19 135 ARG A N 1
ATOM 1019 C CA . ARG A 1 135 ? 3.093 -11.649 19.323 1.00 82.19 135 ARG A CA 1
ATOM 1020 C C . ARG A 1 135 ? 3.291 -10.132 19.302 1.00 82.19 135 ARG A C 1
ATOM 1022 O O . ARG A 1 135 ? 2.509 -9.433 19.953 1.00 82.19 135 ARG A O 1
ATOM 1029 N N . ALA A 1 136 ? 4.286 -9.633 18.573 1.00 81.56 136 ALA A N 1
ATOM 1030 C CA . ALA A 1 136 ? 4.557 -8.206 18.430 1.00 81.56 136 ALA A CA 1
ATOM 1031 C C . ALA A 1 136 ? 3.365 -7.491 17.777 1.00 81.56 136 ALA A C 1
ATOM 1033 O O . ALA A 1 136 ? 2.809 -6.573 18.379 1.00 81.56 136 ALA A O 1
ATOM 1034 N N . SER A 1 137 ? 2.862 -8.004 16.650 1.00 79.75 137 SER A N 1
ATOM 1035 C CA . SER A 1 137 ? 1.671 -7.476 15.974 1.00 79.75 137 SER A CA 1
ATOM 1036 C C . SER A 1 137 ? 0.451 -7.460 16.897 1.00 79.75 137 SER A C 1
ATOM 1038 O O . SER A 1 137 ? -0.239 -6.449 16.999 1.00 79.75 137 SER A O 1
ATOM 1040 N N . SER A 1 138 ? 0.206 -8.546 17.643 1.00 83.38 138 SER A N 1
ATOM 1041 C CA . SER A 1 138 ? -0.917 -8.612 18.590 1.00 83.38 138 SER A CA 1
ATOM 1042 C C . SER A 1 138 ? -0.805 -7.571 19.712 1.00 83.38 138 SER A C 1
ATOM 1044 O O . SER A 1 138 ? -1.813 -7.078 20.216 1.00 83.38 138 SER A O 1
ATOM 1046 N N . THR A 1 139 ? 0.421 -7.234 20.116 1.00 82.12 139 THR A N 1
ATOM 1047 C CA . THR A 1 139 ? 0.690 -6.256 21.173 1.00 82.12 139 THR A CA 1
ATOM 1048 C C . THR A 1 139 ? 0.471 -4.841 20.655 1.00 82.12 139 THR A C 1
ATOM 1050 O O . THR A 1 139 ? -0.265 -4.085 21.291 1.00 82.12 139 THR A O 1
ATOM 1053 N N . SER A 1 140 ? 0.997 -4.516 19.471 1.00 82.56 140 SER A N 1
ATOM 1054 C CA . SER A 1 140 ? 0.739 -3.240 18.794 1.00 82.56 140 SER A CA 1
ATOM 1055 C C . SER A 1 140 ? -0.758 -3.036 18.520 1.00 82.56 140 SER A C 1
ATOM 1057 O O . SER A 1 140 ? -1.293 -1.968 18.811 1.00 82.56 140 SER A O 1
ATOM 1059 N N . ALA A 1 141 ? -1.474 -4.081 18.085 1.00 82.62 141 ALA A N 1
ATOM 1060 C CA . ALA A 1 141 ? -2.920 -4.033 17.853 1.00 82.62 141 ALA A CA 1
ATOM 1061 C C . ALA A 1 141 ? -3.746 -3.795 19.131 1.00 82.62 141 ALA A C 1
ATOM 1063 O O . ALA A 1 141 ? -4.769 -3.113 19.103 1.00 82.62 141 ALA A O 1
ATOM 1064 N N . ARG A 1 142 ? -3.329 -4.350 20.278 1.00 84.12 142 ARG A N 1
ATOM 1065 C CA . ARG A 1 142 ? -3.989 -4.065 21.565 1.00 84.12 142 ARG A CA 1
ATOM 1066 C C . ARG A 1 142 ? -3.772 -2.618 22.000 1.00 84.12 142 ARG A C 1
ATOM 1068 O O . ARG A 1 142 ? -4.704 -2.003 22.508 1.00 84.12 142 ARG A O 1
ATOM 1075 N N . ARG A 1 143 ? -2.572 -2.072 21.785 1.00 82.25 143 ARG A N 1
ATOM 1076 C CA . ARG A 1 143 ? -2.251 -0.680 22.136 1.00 82.25 143 ARG A CA 1
ATOM 1077 C C . ARG A 1 143 ? -3.016 0.326 21.281 1.00 82.25 143 ARG A C 1
ATOM 1079 O O . ARG A 1 143 ? -3.488 1.312 21.829 1.00 82.25 143 ARG A O 1
ATOM 1086 N N . SER A 1 144 ? -3.204 0.063 19.987 1.00 80.62 144 SER A N 1
ATOM 1087 C CA . SER A 1 144 ? -3.943 0.976 19.100 1.00 80.62 144 SER A CA 1
ATOM 1088 C C . SER A 1 144 ? -5.436 1.086 19.434 1.00 80.62 144 SER A C 1
ATOM 1090 O O . SER A 1 144 ? -6.062 2.090 19.108 1.00 80.62 144 SER A O 1
ATOM 1092 N N . ARG A 1 145 ? -6.013 0.089 20.123 1.00 75.00 145 ARG A N 1
ATOM 1093 C CA . ARG A 1 145 ? -7.388 0.149 20.652 1.00 75.00 145 ARG A CA 1
ATOM 1094 C C . ARG A 1 145 ? -7.516 0.923 21.964 1.00 75.00 145 ARG A C 1
ATOM 1096 O O . ARG A 1 145 ? -8.640 1.253 22.341 1.00 75.00 145 ARG A O 1
ATOM 1103 N N . ALA A 1 146 ? -6.421 1.165 22.687 1.00 62.59 146 ALA A N 1
ATOM 1104 C CA . ALA A 1 146 ? -6.492 1.900 23.942 1.00 62.59 146 ALA A CA 1
ATOM 1105 C C . ALA A 1 146 ? -6.902 3.357 23.654 1.00 62.59 146 ALA A C 1
ATOM 1107 O O . ALA A 1 146 ? -6.352 3.971 22.738 1.00 62.59 146 ALA A O 1
ATOM 1108 N N . PRO A 1 147 ? -7.866 3.931 24.397 1.00 53.28 147 PRO A N 1
ATOM 1109 C CA . PRO A 1 147 ? -8.277 5.309 24.175 1.00 53.28 147 PRO A CA 1
ATOM 1110 C C . PRO A 1 147 ? -7.081 6.248 24.371 1.00 53.28 147 PRO A C 1
ATOM 1112 O O . PRO A 1 147 ? -6.315 6.102 25.326 1.00 53.28 147 PRO A O 1
ATOM 1115 N N . ALA A 1 148 ? -6.943 7.241 23.486 1.00 47.12 148 ALA A N 1
ATOM 1116 C CA . ALA A 1 148 ? -5.865 8.236 23.517 1.00 47.12 148 ALA A CA 1
ATOM 1117 C C . ALA A 1 148 ? -5.757 8.997 24.860 1.00 47.12 148 ALA A C 1
ATOM 1119 O O . ALA A 1 148 ? -4.710 9.559 25.176 1.00 47.12 148 ALA A O 1
ATOM 1120 N N . SER A 1 149 ? -6.801 8.955 25.695 1.00 35.84 149 SER A N 1
ATOM 1121 C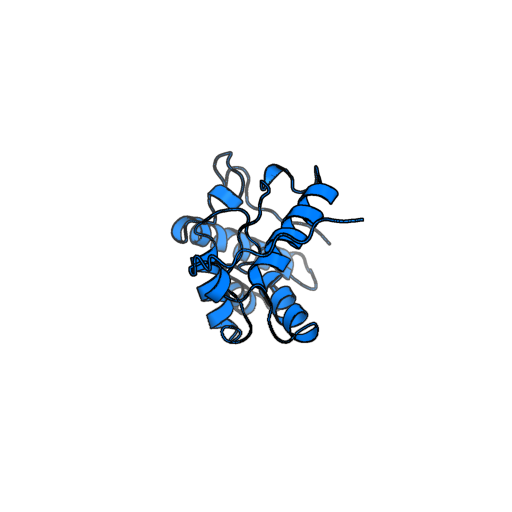 CA . SER A 1 149 ? -6.800 9.489 27.063 1.00 35.84 149 SER A CA 1
ATOM 1122 C C . SER A 1 149 ? -5.851 8.761 28.024 1.00 35.84 149 SER A C 1
ATOM 1124 O O . SER A 1 149 ? -5.471 9.325 29.049 1.00 35.84 149 SER A O 1
ATOM 1126 N N . CYS A 1 150 ? -5.425 7.534 27.707 1.00 33.44 150 CYS A N 1
ATOM 1127 C CA . CYS A 1 150 ? -4.553 6.754 28.583 1.00 33.44 150 CYS A CA 1
ATOM 1128 C C . CYS A 1 150 ? -3.064 7.141 28.469 1.00 33.44 150 CYS A C 1
ATOM 1130 O O . CYS A 1 150 ? -2.269 6.742 29.317 1.00 33.44 150 CYS A O 1
ATOM 1132 N N . ALA A 1 151 ? -2.674 7.925 27.455 1.00 37.94 151 ALA A N 1
ATOM 1133 C CA . ALA A 1 151 ? -1.277 8.300 27.217 1.00 37.94 151 ALA A CA 1
ATOM 1134 C C . ALA A 1 151 ? -0.842 9.612 27.906 1.00 37.94 151 ALA A C 1
ATOM 1136 O O . ALA A 1 151 ? 0.354 9.886 27.967 1.00 37.94 151 ALA A O 1
ATOM 1137 N N . SER A 1 152 ? -1.768 10.417 28.449 1.00 30.84 152 SER A N 1
ATOM 1138 C CA . SER A 1 152 ? -1.438 11.754 28.981 1.00 30.84 152 SER A CA 1
ATOM 1139 C C . SER A 1 152 ? -1.991 12.097 30.366 1.00 30.84 152 SER A C 1
ATOM 1141 O O . SER A 1 152 ? -1.641 13.148 30.901 1.00 30.84 152 SER A O 1
ATOM 1143 N N . THR A 1 153 ? -2.764 11.229 31.023 1.00 27.92 153 THR A N 1
ATOM 1144 C CA . THR A 1 153 ? -3.217 11.511 32.395 1.00 27.92 153 THR A CA 1
ATOM 1145 C C . THR A 1 153 ? -2.465 10.639 33.390 1.00 27.92 153 THR A C 1
ATOM 1147 O O . THR A 1 153 ? -2.793 9.473 33.599 1.00 27.92 153 THR A O 1
ATOM 1150 N N . LYS A 1 154 ? -1.463 11.233 34.054 1.00 33.78 154 LYS A N 1
ATOM 1151 C CA . LYS A 1 154 ? -1.020 10.812 35.390 1.00 33.78 154 LYS A CA 1
ATOM 1152 C C . LYS A 1 154 ? -2.236 10.860 36.323 1.00 33.78 154 LYS A C 1
ATOM 1154 O O . LYS A 1 154 ? -2.430 11.842 37.030 1.00 33.78 154 LYS A O 1
ATOM 1159 N N . PHE A 1 155 ? -3.058 9.817 36.340 1.00 27.62 155 PHE A N 1
ATOM 1160 C CA . PHE A 1 155 ? -4.041 9.641 37.396 1.00 27.62 155 PHE A CA 1
ATOM 1161 C C . PHE A 1 155 ? -3.389 8.811 38.497 1.00 27.62 155 PHE A C 1
ATOM 1163 O O . PHE A 1 155 ? -3.353 7.583 38.466 1.00 27.62 155 PHE A O 1
ATOM 1170 N N . ARG A 1 156 ? -2.806 9.519 39.472 1.00 35.28 156 ARG A N 1
ATOM 1171 C CA . ARG A 1 156 ? -2.608 8.968 40.811 1.00 35.28 156 ARG A CA 1
ATOM 1172 C C . ARG A 1 156 ? -3.996 8.628 41.355 1.00 35.28 156 ARG A C 1
ATOM 1174 O O . ARG A 1 156 ? -4.680 9.508 41.861 1.00 35.28 156 ARG A O 1
ATOM 1181 N N . SER A 1 157 ? -4.379 7.362 41.315 1.00 26.27 157 SER A N 1
ATOM 1182 C CA . SER A 1 157 ? -5.301 6.819 42.309 1.00 26.27 157 SER A CA 1
ATOM 1183 C C . SER A 1 157 ? -4.703 5.547 42.874 1.00 26.27 157 SER A C 1
ATOM 1185 O O . SER A 1 157 ? -4.645 4.505 42.224 1.00 26.27 157 SER A O 1
ATOM 1187 N N . SER A 1 158 ? -4.208 5.681 44.097 1.00 34.50 158 SER A N 1
ATOM 1188 C CA . SER A 1 158 ? -3.813 4.594 44.972 1.00 34.50 158 SER A CA 1
ATOM 1189 C C . SER A 1 158 ? -4.963 3.599 45.106 1.00 34.50 158 SER A C 1
ATOM 1191 O O . SER A 1 158 ? -5.926 3.859 45.820 1.00 34.50 158 SER A O 1
ATOM 1193 N N . THR A 1 159 ? -4.874 2.445 44.455 1.00 27.78 159 THR A N 1
ATOM 1194 C CA . THR A 1 159 ? -5.572 1.245 44.925 1.00 27.78 159 THR A CA 1
ATOM 1195 C C . THR A 1 159 ? -4.755 0.028 44.521 1.00 27.78 159 THR A C 1
ATOM 1197 O O . THR A 1 159 ? -4.870 -0.509 43.424 1.00 27.78 159 THR A O 1
ATOM 1200 N N . ALA A 1 160 ? -3.865 -0.366 45.428 1.00 31.78 160 ALA A N 1
ATOM 1201 C CA . ALA A 1 160 ? -3.283 -1.692 45.431 1.00 31.78 160 ALA A CA 1
ATOM 1202 C C . ALA A 1 160 ? -4.410 -2.700 45.687 1.00 31.78 160 ALA A C 1
ATOM 1204 O O . ALA A 1 160 ? -5.064 -2.636 46.725 1.00 31.78 160 ALA A O 1
ATOM 1205 N N . LEU A 1 161 ? -4.623 -3.634 44.764 1.00 30.73 161 LEU A N 1
ATOM 1206 C CA . LEU A 1 161 ? -5.359 -4.860 45.052 1.00 30.73 161 LEU A CA 1
ATOM 1207 C C . LEU A 1 161 ? -4.410 -6.032 44.828 1.00 30.73 161 LEU A C 1
ATOM 1209 O O . LEU A 1 161 ? -4.155 -6.476 43.713 1.00 30.73 161 LEU A O 1
ATOM 1213 N N . LEU A 1 162 ? -3.835 -6.450 45.952 1.00 29.84 162 LEU A N 1
ATOM 1214 C CA . LEU A 1 162 ? -3.052 -7.657 46.151 1.00 29.84 162 LEU A CA 1
ATOM 1215 C C . LEU A 1 162 ? -3.938 -8.651 46.917 1.00 29.84 162 LEU A C 1
ATOM 1217 O O . LEU A 1 162 ? -4.556 -8.257 47.908 1.00 29.84 162 LEU A O 1
ATOM 1221 N N . ARG A 1 163 ? -3.857 -9.927 46.508 1.00 27.38 163 ARG A N 1
ATOM 1222 C CA . ARG A 1 163 ? -4.344 -11.186 47.126 1.00 27.38 163 ARG A CA 1
ATOM 1223 C C . ARG A 1 163 ? -5.630 -11.784 46.534 1.00 27.38 163 ARG A C 1
ATOM 1225 O O . ARG A 1 163 ? -6.559 -11.060 46.207 1.00 27.38 163 ARG A O 1
ATOM 1232 N N . ARG A 1 164 ? -5.741 -13.115 46.433 1.00 39.91 164 ARG A N 1
ATOM 1233 C CA . ARG A 1 164 ? -4.890 -14.199 46.981 1.00 39.91 164 ARG A CA 1
ATOM 1234 C C . ARG A 1 164 ? -4.127 -14.965 45.913 1.00 39.91 164 ARG A C 1
ATOM 1236 O O . ARG A 1 164 ? -4.702 -15.164 44.827 1.00 39.91 164 ARG A O 1
#

pLDDT: mean 84.57, std 19.0, range [26.27, 98.44]

Sequence (164 aa):
MEFFGMPEGSYGGRVPSDVVIYPYLASLHVQSILDNALRAEAGGYDVFALGSVQDPGLEEARSLVDIPVVGYGEAAMHFACLLGSRFAVIAFQAGFDQMMDLRIKKLGLAERALPTALMEADFADVGKAPRRLFRASSTSARRSRAPASCASTKFRSSTALLRR